Protein AF-A0A923BVM7-F1 (afdb_monomer_lite)

pLDDT: mean 71.45, std 6.93, range [50.56, 84.25]

Secondary structure (DSSP, 8-state):
--EEEEEB----EETTEE-SPPTTT-EEEEEHHHHHHHHHTTSB-S-EE-PPP-HHHHHHHHHHHHHH--GGGGSTTTHHHHHHHHHHHHHTT----HHHHHHHHHHHHHHHHT-

Radius of gyration: 17.37 Å; chains: 1; bounding box: 42×37×49 Å

Structure (mmCIF, N/CA/C/O backbone):
data_AF-A0A923BVM7-F1
#
_entry.id   AF-A0A923BVM7-F1
#
loop_
_atom_site.group_PDB
_atom_site.id
_atom_site.type_symbol
_atom_site.label_atom_id
_atom_site.label_alt_id
_atom_site.label_comp_id
_atom_site.label_asym_id
_atom_site.label_entity_id
_atom_site.label_seq_id
_atom_site.pdbx_PDB_ins_code
_atom_site.Cartn_x
_atom_site.Cartn_y
_atom_site.Cartn_z
_atom_site.occupancy
_atom_site.B_iso_or_equiv
_atom_site.auth_seq_id
_atom_site.auth_comp_id
_atom_site.auth_asym_id
_atom_site.auth_atom_id
_atom_site.pdbx_PDB_model_num
ATOM 1 N N . MET A 1 1 ? -11.459 -7.144 -9.072 1.00 57.09 1 MET A N 1
ATOM 2 C CA . MET A 1 1 ? -10.329 -7.877 -9.683 1.00 57.09 1 MET A CA 1
ATOM 3 C C . MET A 1 1 ? -9.347 -8.173 -8.570 1.00 57.09 1 MET A C 1
ATOM 5 O O . MET A 1 1 ? -9.280 -7.369 -7.648 1.00 57.09 1 MET A O 1
ATOM 9 N N . ALA A 1 2 ? -8.702 -9.338 -8.574 1.00 63.75 2 ALA A N 1
ATOM 10 C CA . ALA A 1 2 ? -7.739 -9.673 -7.530 1.00 63.75 2 ALA A CA 1
ATOM 11 C C . ALA A 1 2 ? -6.453 -8.869 -7.764 1.00 63.75 2 ALA A C 1
ATOM 13 O O . ALA A 1 2 ? -5.905 -8.898 -8.865 1.00 63.75 2 ALA A O 1
ATOM 14 N N . LYS A 1 3 ? -6.007 -8.132 -6.744 1.00 68.44 3 LYS A N 1
ATOM 15 C CA . LYS A 1 3 ? -4.709 -7.453 -6.744 1.00 68.44 3 LYS A CA 1
ATOM 16 C C . LYS A 1 3 ? -3.643 -8.461 -6.308 1.00 68.44 3 LYS A C 1
ATOM 18 O O . LYS A 1 3 ? -3.819 -9.140 -5.294 1.00 68.44 3 LYS A O 1
ATOM 23 N N . LEU A 1 4 ? -2.556 -8.567 -7.065 1.00 74.38 4 LEU A N 1
ATOM 24 C CA . LEU A 1 4 ? -1.451 -9.487 -6.786 1.00 74.38 4 LEU A CA 1
ATOM 25 C C . LEU A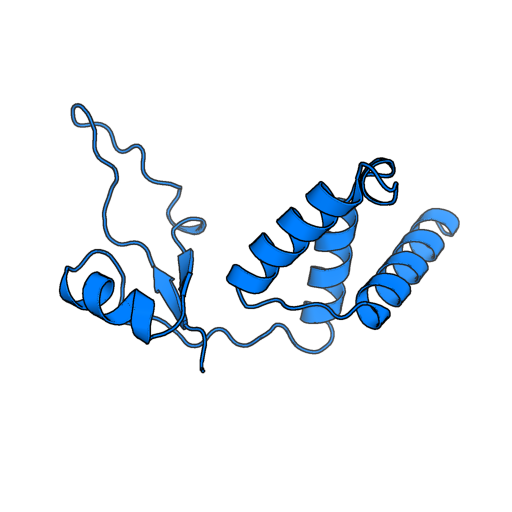 1 4 ? -0.193 -8.683 -6.441 1.00 74.38 4 LEU A C 1
ATOM 27 O O . LEU A 1 4 ? 0.067 -7.642 -7.042 1.00 74.38 4 LEU A O 1
ATOM 31 N N . LYS A 1 5 ? 0.586 -9.154 -5.462 1.00 78.31 5 LYS A N 1
ATOM 32 C CA . LYS A 1 5 ? 1.901 -8.609 -5.103 1.00 78.31 5 LYS A CA 1
ATOM 33 C C . LYS A 1 5 ? 2.9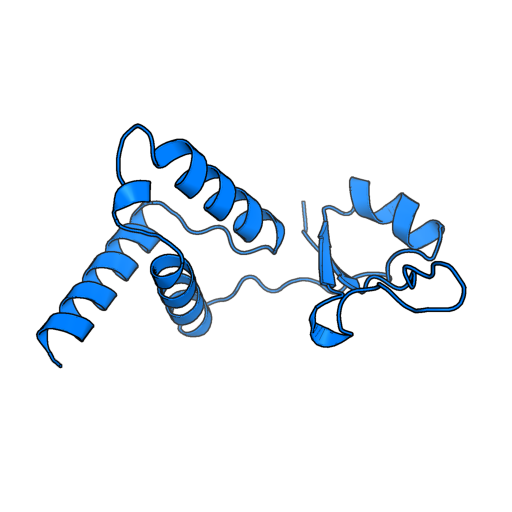48 -9.298 -5.950 1.00 78.31 5 LYS A C 1
ATOM 35 O O . LYS A 1 5 ? 3.215 -10.485 -5.780 1.00 78.31 5 LYS A O 1
ATOM 40 N N . HIS A 1 6 ? 3.549 -8.534 -6.841 1.00 75.06 6 HIS A N 1
ATOM 41 C CA . HIS A 1 6 ? 4.615 -8.968 -7.722 1.00 75.06 6 HIS A CA 1
ATOM 42 C C . HIS A 1 6 ? 5.956 -8.489 -7.183 1.00 75.06 6 HIS A C 1
ATOM 44 O O . HIS A 1 6 ? 6.094 -7.339 -6.763 1.00 75.06 6 HIS A O 1
ATOM 50 N N . LEU A 1 7 ? 6.954 -9.367 -7.222 1.00 76.50 7 LEU A N 1
ATOM 51 C CA . LEU A 1 7 ? 8.340 -8.970 -7.021 1.00 76.50 7 LEU A CA 1
ATOM 52 C C . LEU A 1 7 ? 8.843 -8.347 -8.326 1.00 76.50 7 LEU A C 1
ATOM 54 O O . LEU A 1 7 ? 8.692 -8.939 -9.394 1.00 76.50 7 LEU A O 1
ATOM 58 N N . VAL A 1 8 ? 9.444 -7.168 -8.246 1.00 76.06 8 VAL A N 1
ATOM 59 C CA . VAL A 1 8 ? 10.139 -6.522 -9.355 1.00 76.06 8 VAL A CA 1
ATOM 60 C C . VAL A 1 8 ? 11.462 -7.251 -9.559 1.00 76.06 8 VAL A C 1
ATOM 62 O O . VAL A 1 8 ? 12.367 -7.183 -8.727 1.00 76.06 8 VAL A O 1
ATOM 65 N N . LEU A 1 9 ? 11.556 -7.979 -10.669 1.00 72.12 9 LEU A N 1
ATOM 66 C CA . LEU A 1 9 ? 12.709 -8.802 -11.031 1.00 72.12 9 LEU A CA 1
ATOM 67 C C . LEU A 1 9 ? 13.763 -8.006 -11.804 1.00 72.12 9 LEU A C 1
ATOM 69 O O . LEU A 1 9 ? 14.946 -8.352 -11.777 1.00 72.12 9 LEU A O 1
ATOM 73 N N . SER A 1 10 ? 13.362 -6.919 -12.472 1.00 66.12 10 SER A N 1
ATOM 74 C CA . SER A 1 10 ? 14.307 -6.083 -13.209 1.00 66.12 10 SER A CA 1
ATOM 75 C C . SER A 1 10 ? 15.155 -5.248 -12.249 1.00 66.12 10 SER A C 1
ATOM 77 O O . SER A 1 10 ? 14.636 -4.401 -11.518 1.00 66.12 10 SER A O 1
ATOM 79 N N . LYS A 1 11 ? 16.474 -5.440 -12.291 1.00 65.81 11 LYS A N 1
ATOM 80 C CA . LYS A 1 11 ? 17.423 -4.542 -11.627 1.00 65.81 11 LYS A CA 1
ATOM 81 C C . LYS A 1 11 ? 17.500 -3.238 -12.414 1.00 65.81 11 LYS A C 1
ATOM 83 O O . LYS A 1 11 ? 17.725 -3.264 -13.624 1.00 65.81 11 LYS A O 1
ATOM 88 N N . LEU A 1 12 ? 17.322 -2.103 -11.743 1.00 65.31 12 LEU A N 1
ATOM 89 C CA . LEU A 1 12 ? 17.508 -0.798 -12.370 1.00 65.31 12 LEU A CA 1
ATOM 90 C C . LEU A 1 12 ? 19.013 -0.526 -12.442 1.00 65.31 12 LEU A C 1
ATOM 92 O O . LEU A 1 12 ? 19.577 0.127 -11.575 1.00 65.31 12 LEU A O 1
ATOM 96 N N . THR A 1 13 ? 19.695 -1.085 -13.437 1.00 68.12 13 THR A N 1
ATOM 97 C CA . THR A 1 13 ? 21.144 -0.905 -13.576 1.00 68.12 13 THR A CA 1
ATOM 98 C C . THR A 1 13 ? 21.471 0.284 -14.469 1.00 68.12 13 THR A C 1
ATOM 100 O O . THR A 1 13 ? 21.024 0.335 -15.614 1.00 68.12 13 THR A O 1
ATOM 103 N N . PHE A 1 14 ? 22.309 1.196 -13.981 1.00 56.72 14 PHE A N 1
ATOM 104 C CA . PHE A 1 14 ? 22.905 2.276 -14.769 1.00 56.72 14 PHE A CA 1
ATOM 105 C C . PHE A 1 14 ? 24.412 2.311 -14.494 1.00 56.72 14 PHE A C 1
ATOM 107 O O . PHE A 1 14 ? 24.836 2.173 -13.352 1.00 56.72 14 PHE A O 1
ATOM 114 N N . ASP A 1 15 ? 25.235 2.432 -15.537 1.00 76.00 15 ASP A N 1
ATOM 115 C CA . ASP A 1 15 ? 26.704 2.496 -15.411 1.00 76.00 15 ASP A CA 1
ATOM 116 C C . ASP A 1 15 ? 27.328 1.338 -14.588 1.00 76.00 15 ASP A C 1
ATOM 118 O O . ASP A 1 15 ? 28.254 1.508 -13.798 1.00 76.00 15 ASP A O 1
ATOM 122 N N . GLY A 1 16 ? 26.747 0.136 -14.705 1.00 75.75 16 GLY A N 1
ATOM 123 C CA . GLY A 1 16 ? 27.177 -1.061 -13.967 1.00 75.75 16 GLY A CA 1
ATOM 124 C C . GLY A 1 16 ? 26.822 -1.077 -12.473 1.00 75.75 16 GLY A C 1
ATOM 125 O O . GLY A 1 16 ? 27.130 -2.057 -11.795 1.00 75.75 16 GLY A O 1
ATOM 126 N N . LYS A 1 17 ? 26.158 -0.038 -11.957 1.00 68.50 17 LYS A N 1
ATOM 127 C CA . LYS A 1 17 ? 25.647 0.030 -10.582 1.00 68.50 17 LYS A CA 1
ATOM 128 C C . LYS A 1 17 ? 24.160 -0.303 -10.547 1.00 68.50 17 LYS A C 1
ATOM 130 O O . LYS A 1 17 ? 23.406 0.110 -11.426 1.00 68.50 17 LYS A O 1
ATOM 135 N N . ASP A 1 18 ? 23.750 -1.053 -9.529 1.00 71.56 18 ASP A N 1
ATOM 136 C CA . ASP A 1 18 ? 22.340 -1.322 -9.245 1.00 71.56 18 ASP A CA 1
ATOM 137 C C . ASP A 1 18 ? 21.752 -0.127 -8.484 1.00 71.56 18 ASP A C 1
ATOM 139 O O . ASP A 1 18 ? 22.209 0.213 -7.394 1.00 71.56 18 ASP A O 1
ATOM 143 N N . TYR A 1 19 ? 20.778 0.528 -9.102 1.00 65.00 19 TYR A N 1
ATOM 144 C CA . TYR A 1 19 ? 19.957 1.596 -8.534 1.00 65.00 19 TYR A CA 1
ATOM 145 C C . TYR A 1 19 ? 18.535 1.100 -8.236 1.00 65.00 19 TYR A C 1
ATOM 147 O O . TYR A 1 19 ? 17.633 1.905 -8.000 1.00 65.00 19 TYR A O 1
ATOM 155 N N . GLY A 1 20 ? 18.302 -0.214 -8.299 1.00 59.69 20 GLY A N 1
ATOM 156 C CA . GLY A 1 20 ? 17.037 -0.802 -7.893 1.00 59.69 20 GLY A CA 1
ATOM 157 C C . GLY A 1 20 ? 16.792 -0.626 -6.387 1.00 59.69 20 GLY A C 1
ATOM 158 O O . GLY A 1 20 ? 17.750 -0.523 -5.619 1.00 59.69 20 GLY A O 1
ATOM 159 N N . PRO A 1 21 ? 15.520 -0.606 -5.948 1.00 58.56 21 PRO A N 1
ATOM 160 C CA . PRO A 1 21 ? 15.174 -0.603 -4.523 1.00 58.56 21 PRO A CA 1
ATOM 161 C C . PRO A 1 21 ? 15.713 -1.863 -3.818 1.00 58.56 21 PRO A C 1
ATOM 163 O O . PRO A 1 21 ? 16.040 -2.849 -4.487 1.00 58.56 21 PRO A O 1
ATOM 166 N N . ALA A 1 22 ? 15.827 -1.852 -2.485 1.00 57.97 22 ALA A N 1
ATOM 167 C CA . ALA A 1 22 ? 16.294 -3.014 -1.714 1.00 57.97 22 ALA A CA 1
ATOM 168 C C . ALA A 1 22 ? 15.373 -4.241 -1.924 1.00 57.97 22 ALA A C 1
ATOM 170 O O . ALA A 1 22 ? 14.216 -4.084 -2.307 1.00 57.97 22 ALA A O 1
ATOM 171 N N . GLU A 1 23 ? 15.862 -5.479 -1.754 1.00 52.88 23 GLU A N 1
ATOM 172 C CA . GLU A 1 23 ? 15.092 -6.696 -2.112 1.00 52.88 23 GLU A CA 1
ATOM 173 C C . GLU A 1 23 ? 13.746 -6.834 -1.386 1.00 52.88 23 GLU A C 1
ATOM 175 O O . GLU A 1 23 ? 12.782 -7.333 -1.966 1.00 52.88 23 GLU A O 1
ATOM 180 N N . ASP A 1 24 ? 13.664 -6.336 -0.160 1.00 50.97 24 ASP A N 1
ATOM 181 C CA . ASP A 1 24 ? 12.468 -6.247 0.675 1.00 50.97 24 ASP A CA 1
ATOM 182 C C . ASP A 1 24 ? 11.492 -5.135 0.237 1.00 50.97 24 ASP A C 1
ATOM 184 O O . ASP A 1 24 ? 10.289 -5.225 0.493 1.00 50.97 24 ASP A O 1
ATOM 188 N N . GLU A 1 25 ? 11.972 -4.144 -0.518 1.00 59.72 25 GLU A N 1
ATOM 189 C CA . GLU A 1 25 ? 11.187 -3.040 -1.090 1.00 59.72 25 GLU A CA 1
ATOM 190 C C . GLU A 1 25 ? 10.759 -3.285 -2.550 1.00 59.72 25 GLU A C 1
ATOM 192 O O . GLU A 1 25 ? 9.954 -2.533 -3.102 1.00 59.72 25 GLU A O 1
ATOM 197 N N . LYS A 1 26 ? 11.239 -4.357 -3.198 1.00 67.62 26 LYS A N 1
ATOM 198 C CA . LYS A 1 26 ? 10.961 -4.690 -4.614 1.00 67.62 26 LYS A CA 1
ATOM 199 C C . LYS A 1 26 ? 9.557 -5.233 -4.856 1.00 67.62 26 LYS A C 1
ATOM 201 O O . LYS A 1 26 ? 9.369 -6.042 -5.756 1.00 67.62 26 LYS A O 1
ATOM 206 N N . THR A 1 27 ? 8.554 -4.859 -4.074 1.00 71.06 27 THR A N 1
ATOM 207 C CA . THR A 1 27 ? 7.215 -5.431 -4.242 1.00 71.06 27 THR A CA 1
ATOM 208 C C . THR A 1 27 ? 6.207 -4.380 -4.659 1.00 71.06 27 THR A C 1
ATOM 210 O O . THR A 1 27 ? 6.046 -3.352 -4.010 1.00 71.06 27 THR A O 1
ATOM 213 N N . ILE A 1 28 ? 5.534 -4.642 -5.777 1.00 71.44 28 ILE A N 1
ATOM 214 C CA . ILE A 1 28 ? 4.485 -3.789 -6.323 1.00 71.44 28 ILE A CA 1
ATOM 215 C C . ILE A 1 28 ? 3.197 -4.588 -6.405 1.00 71.44 28 ILE A C 1
ATOM 217 O O . ILE A 1 28 ? 3.205 -5.777 -6.717 1.00 71.44 28 ILE A O 1
ATOM 221 N N . VAL A 1 29 ? 2.083 -3.936 -6.115 1.00 75.56 29 VAL A N 1
ATOM 222 C CA . VAL A 1 29 ? 0.770 -4.559 -6.199 1.00 75.56 29 VAL A CA 1
ATOM 223 C C . VAL A 1 29 ? 0.045 -3.968 -7.391 1.00 75.56 29 VAL A C 1
ATOM 225 O O . VAL A 1 29 ? -0.098 -2.751 -7.508 1.00 75.56 29 VAL A O 1
ATOM 228 N N . LEU A 1 30 ? -0.355 -4.840 -8.308 1.00 74.12 30 LEU A N 1
ATOM 229 C CA . LEU A 1 30 ? -0.982 -4.466 -9.566 1.00 74.12 30 LEU A CA 1
ATOM 230 C C . LEU A 1 30 ? -2.175 -5.378 -9.837 1.00 74.12 30 LEU A C 1
ATOM 232 O O . LEU A 1 30 ? -2.245 -6.514 -9.365 1.00 74.12 30 LEU A O 1
ATOM 236 N N . ASP A 1 31 ? -3.118 -4.865 -10.620 1.00 77.25 31 ASP A N 1
ATOM 237 C CA . ASP A 1 31 ? -4.153 -5.699 -11.214 1.00 77.25 31 ASP A CA 1
ATOM 238 C C . ASP A 1 31 ? -3.543 -6.586 -12.303 1.00 77.25 31 ASP A C 1
ATOM 240 O O . ASP A 1 31 ? -2.683 -6.146 -13.072 1.00 77.25 31 ASP A O 1
ATOM 244 N N . GLU A 1 32 ? -4.066 -7.802 -12.442 1.00 76.94 32 GLU A N 1
ATOM 245 C CA . GLU A 1 32 ? -3.613 -8.799 -13.422 1.00 76.94 32 GLU A CA 1
ATOM 246 C C . GLU A 1 32 ? -3.553 -8.251 -14.861 1.00 76.94 32 GLU A C 1
ATOM 248 O O . GLU A 1 32 ? -2.624 -8.542 -15.609 1.00 76.94 32 GLU A O 1
ATOM 253 N N . LYS A 1 33 ? -4.487 -7.366 -15.236 1.00 80.75 33 LYS A N 1
ATOM 254 C CA . LYS A 1 33 ? -4.507 -6.718 -16.559 1.00 80.75 33 LYS A CA 1
ATOM 255 C C . LYS A 1 33 ? -3.292 -5.828 -16.833 1.00 80.75 33 LYS A C 1
ATOM 257 O O . LYS A 1 33 ? -2.914 -5.668 -17.989 1.00 80.75 33 LYS A O 1
ATOM 262 N N . ILE A 1 34 ? -2.738 -5.206 -15.794 1.00 78.88 34 ILE A N 1
ATOM 263 C CA . ILE A 1 34 ? -1.563 -4.331 -15.886 1.00 78.88 34 ILE A CA 1
ATOM 264 C C . ILE A 1 34 ? -0.292 -5.163 -15.690 1.00 78.88 34 ILE A C 1
ATOM 266 O O . ILE A 1 34 ? 0.707 -4.930 -16.367 1.00 78.88 34 ILE A O 1
ATOM 270 N N . ALA A 1 35 ? -0.339 -6.146 -14.787 1.00 79.94 35 ALA A N 1
ATOM 271 C CA . ALA A 1 35 ? 0.797 -6.995 -14.464 1.00 79.94 35 ALA A CA 1
ATOM 272 C C . ALA A 1 35 ? 1.146 -7.990 -15.579 1.00 79.94 35 ALA A C 1
ATOM 274 O O . ALA A 1 35 ? 2.328 -8.185 -15.833 1.00 79.94 35 ALA A O 1
ATOM 275 N N . GLY A 1 36 ? 0.159 -8.574 -16.269 1.00 81.69 36 GLY A N 1
ATOM 276 C CA . GLY A 1 36 ? 0.358 -9.646 -17.257 1.00 81.69 36 GLY A CA 1
ATOM 277 C C . GLY A 1 36 ? 1.469 -9.364 -18.279 1.00 81.69 36 GLY A C 1
ATOM 278 O O . GLY A 1 36 ? 2.444 -10.111 -18.313 1.00 81.69 36 GLY A O 1
ATOM 279 N N . PRO A 1 37 ? 1.425 -8.238 -19.021 1.00 84.25 37 PRO A N 1
ATOM 280 C CA . PRO A 1 37 ? 2.482 -7.894 -19.976 1.00 84.25 37 PRO A CA 1
ATOM 281 C C . PRO A 1 37 ? 3.874 -7.712 -19.346 1.00 84.25 37 PRO A C 1
ATOM 283 O O . PRO A 1 37 ? 4.886 -7.919 -20.009 1.00 84.25 37 PRO A O 1
ATOM 286 N N . LEU A 1 38 ? 3.945 -7.298 -18.077 1.00 80.12 38 LEU A N 1
ATOM 287 C CA . LEU A 1 38 ? 5.204 -7.103 -17.350 1.00 80.12 38 LEU A CA 1
ATOM 288 C C . LEU A 1 38 ? 5.751 -8.420 -16.781 1.00 80.12 38 LEU A C 1
ATOM 290 O O . LEU A 1 38 ? 6.969 -8.577 -16.681 1.00 80.12 38 LEU A O 1
ATOM 294 N N . VAL A 1 39 ? 4.869 -9.360 -16.434 1.00 82.56 39 VAL A N 1
ATOM 295 C CA . VAL A 1 39 ? 5.231 -10.739 -16.082 1.00 82.56 39 VAL A CA 1
ATOM 296 C C . VAL A 1 39 ? 5.782 -11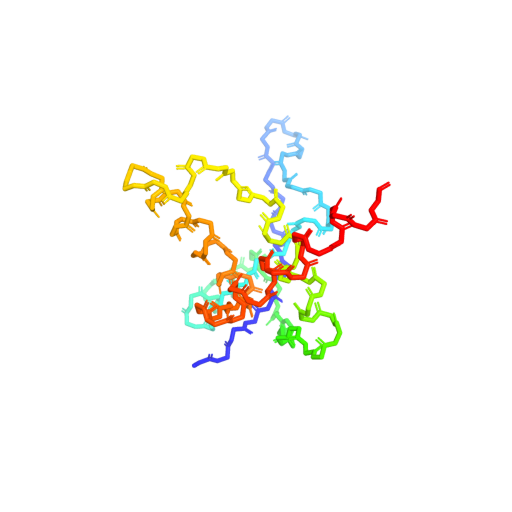.456 -17.312 1.00 82.56 39 VAL A C 1
ATOM 298 O O . VAL A 1 39 ? 6.887 -11.990 -17.254 1.00 82.56 39 VAL A O 1
ATOM 301 N N . ASP A 1 40 ? 5.090 -11.367 -18.452 1.00 81.81 40 ASP A N 1
ATOM 302 C CA . ASP A 1 40 ? 5.535 -11.961 -19.722 1.00 81.81 40 ASP A CA 1
ATOM 303 C C . ASP A 1 40 ? 6.895 -11.407 -20.181 1.00 81.81 40 ASP A C 1
ATOM 305 O O . ASP A 1 40 ? 7.718 -12.124 -20.750 1.00 81.81 40 ASP A O 1
ATOM 309 N N . ALA A 1 41 ? 7.159 -10.127 -19.902 1.00 80.12 41 ALA A N 1
ATOM 310 C CA . ALA A 1 41 ? 8.434 -9.472 -20.192 1.00 80.12 41 ALA A CA 1
ATOM 311 C C . ALA A 1 41 ? 9.557 -9.807 -19.187 1.00 80.12 41 ALA A C 1
ATOM 313 O O . ALA A 1 41 ? 10.675 -9.310 -19.340 1.00 80.12 41 ALA A O 1
ATOM 314 N N . GLY A 1 42 ? 9.283 -10.602 -18.146 1.00 73.19 42 GLY A N 1
ATOM 315 C CA . GLY A 1 42 ? 10.249 -10.951 -17.098 1.00 73.19 42 GLY A CA 1
ATOM 316 C C . GLY A 1 42 ? 10.616 -9.790 -16.165 1.00 73.19 42 GLY A C 1
ATOM 317 O O . GLY A 1 42 ? 11.619 -9.858 -15.455 1.00 73.19 42 GLY A O 1
ATOM 318 N N . VAL A 1 43 ? 9.829 -8.709 -16.168 1.00 79.69 43 VAL A N 1
ATOM 319 C CA . VAL A 1 43 ? 10.022 -7.535 -15.301 1.00 79.69 43 VAL A CA 1
ATOM 320 C C . VAL A 1 43 ? 9.441 -7.790 -13.910 1.00 79.69 43 VAL A C 1
ATOM 322 O O . VAL A 1 43 ? 10.001 -7.326 -12.916 1.00 79.69 43 VAL A O 1
ATOM 325 N N . LEU A 1 44 ? 8.340 -8.540 -13.837 1.00 78.38 44 LEU A N 1
ATOM 326 C CA . LEU A 1 44 ? 7.631 -8.905 -12.611 1.00 78.38 44 LEU A CA 1
ATOM 327 C C . LEU A 1 44 ? 7.593 -10.428 -12.429 1.00 78.38 44 LEU A C 1
ATOM 329 O O . LEU A 1 44 ? 7.573 -11.171 -13.406 1.00 78.38 44 LEU A O 1
ATOM 333 N N . SER A 1 45 ? 7.548 -10.901 -11.181 1.00 80.25 45 SER A N 1
ATOM 334 C CA . SER A 1 45 ? 7.236 -12.305 -10.882 1.00 80.25 45 SER A CA 1
ATOM 335 C C . SER A 1 45 ? 5.759 -12.621 -11.140 1.00 80.25 45 SER A C 1
ATOM 337 O O . SER A 1 45 ? 4.939 -11.708 -11.211 1.00 80.25 45 SER A O 1
ATOM 339 N N . GLU A 1 46 ? 5.394 -13.909 -11.194 1.00 75.94 46 GLU A N 1
ATOM 340 C CA . GLU A 1 46 ? 4.008 -14.387 -11.400 1.00 75.94 46 GLU A CA 1
ATOM 341 C C . GLU A 1 46 ? 2.988 -13.809 -10.395 1.00 75.94 46 GLU A C 1
ATOM 343 O O . GLU A 1 46 ? 1.789 -13.792 -10.658 1.00 75.94 46 GLU A O 1
ATOM 348 N N . GLY A 1 47 ? 3.472 -13.231 -9.292 1.00 69.44 47 GLY A N 1
ATOM 349 C CA . GLY A 1 47 ? 2.665 -12.551 -8.291 1.00 69.44 47 GLY A CA 1
ATOM 350 C C . GLY A 1 47 ? 2.099 -13.516 -7.257 1.00 69.44 47 GLY A C 1
ATOM 351 O O . GLY A 1 47 ? 1.727 -14.644 -7.555 1.00 69.44 47 GLY A O 1
ATOM 352 N N . ALA A 1 48 ? 2.038 -13.067 -6.009 1.00 70.12 48 ALA A N 1
ATOM 353 C CA . ALA A 1 48 ? 1.342 -13.762 -4.936 1.00 70.12 48 ALA A CA 1
ATOM 354 C C . ALA A 1 48 ? 0.074 -12.988 -4.576 1.00 70.12 48 ALA A C 1
ATOM 356 O O . ALA A 1 48 ? 0.061 -11.755 -4.610 1.00 70.12 48 ALA A O 1
ATOM 357 N N . VAL A 1 49 ? -0.994 -13.697 -4.206 1.00 64.38 49 VAL A N 1
ATOM 358 C CA . VAL A 1 49 ? -2.204 -13.045 -3.694 1.00 64.38 49 VAL A CA 1
ATOM 359 C C . VAL A 1 49 ? -1.832 -12.247 -2.454 1.00 64.38 49 VAL A C 1
ATOM 361 O O . VAL A 1 49 ? -1.290 -12.792 -1.492 1.00 64.38 49 VAL A O 1
ATOM 364 N N . VAL A 1 50 ? -2.117 -10.946 -2.483 1.00 62.75 50 VAL A N 1
ATOM 365 C CA . VAL A 1 50 ? -2.013 -10.117 -1.283 1.00 62.75 50 VAL A CA 1
ATOM 366 C C . VAL A 1 50 ? -3.247 -10.425 -0.471 1.00 62.75 50 VAL A C 1
ATOM 368 O O . VAL A 1 50 ? -4.348 -10.023 -0.848 1.00 62.75 50 VAL A O 1
ATOM 371 N N . ALA A 1 51 ? -3.083 -11.167 0.619 1.00 58.91 51 ALA A N 1
ATOM 372 C CA . ALA A 1 51 ? -4.104 -11.142 1.646 1.00 58.91 51 ALA A CA 1
ATOM 373 C C . ALA A 1 51 ? -4.187 -9.691 2.129 1.00 58.91 51 ALA A C 1
ATOM 375 O O . ALA A 1 51 ? -3.173 -9.109 2.523 1.00 58.91 51 ALA A O 1
ATOM 376 N N . ALA A 1 52 ? -5.368 -9.081 2.023 1.00 61.50 52 ALA A N 1
ATOM 377 C CA . ALA A 1 52 ? -5.594 -7.820 2.706 1.00 61.50 52 ALA A CA 1
ATOM 378 C C . ALA A 1 52 ? -5.282 -8.056 4.192 1.00 61.50 52 ALA A C 1
ATOM 380 O O . ALA A 1 52 ? -5.645 -9.114 4.706 1.00 61.50 52 ALA A O 1
ATOM 381 N N . PRO A 1 53 ? -4.600 -7.129 4.883 1.00 65.31 53 PRO A N 1
ATOM 382 C CA . PRO A 1 53 ? -4.407 -7.286 6.313 1.00 65.31 53 PRO A CA 1
ATOM 383 C C . PRO A 1 53 ? -5.790 -7.385 6.974 1.00 65.31 53 PRO A C 1
ATOM 385 O O . PRO A 1 53 ? -6.677 -6.566 6.696 1.00 65.31 53 PRO A O 1
ATOM 388 N N . GLU A 1 54 ? -5.976 -8.409 7.808 1.00 67.81 54 GLU A N 1
ATOM 389 C CA . GLU A 1 54 ? -7.213 -8.699 8.540 1.00 67.81 54 GLU A CA 1
ATOM 390 C C . GLU A 1 54 ? -6.972 -8.610 10.054 1.00 67.81 54 GLU A C 1
ATOM 392 O O . GLU A 1 54 ? -5.844 -8.724 10.536 1.00 67.81 54 GLU A O 1
ATOM 397 N N . GLY A 1 55 ? -8.039 -8.374 10.823 1.00 75.81 55 GLY A N 1
ATOM 398 C CA . GLY A 1 55 ? -7.984 -8.362 12.287 1.00 75.81 55 GLY A CA 1
ATOM 399 C C . GLY A 1 55 ? -6.952 -7.383 12.865 1.00 75.81 55 GLY A C 1
ATOM 400 O O . GLY A 1 55 ? -6.958 -6.192 12.556 1.00 75.81 55 GLY A O 1
ATOM 401 N N . GLU A 1 56 ? -6.078 -7.888 13.734 1.00 70.38 56 GLU A N 1
ATOM 402 C CA . GLU A 1 56 ? -5.085 -7.093 14.468 1.00 70.38 56 GLU A CA 1
ATOM 403 C C . GLU A 1 56 ? -4.000 -6.496 13.553 1.00 70.38 56 GLU A C 1
ATOM 405 O O . GLU A 1 56 ? -3.584 -5.353 13.752 1.00 70.38 56 GLU A O 1
ATOM 410 N N . GLU A 1 57 ? -3.619 -7.203 12.483 1.00 71.81 57 GLU A N 1
ATOM 411 C CA . GLU A 1 57 ? -2.669 -6.701 11.479 1.00 71.81 57 GLU A CA 1
ATOM 412 C C . GLU A 1 57 ? -3.240 -5.502 10.714 1.00 71.81 57 GLU A C 1
ATOM 414 O O . GLU A 1 57 ? -2.521 -4.542 10.421 1.00 71.81 57 GLU A O 1
ATOM 419 N N . ARG A 1 58 ? -4.553 -5.512 10.444 1.00 76.06 58 ARG A N 1
ATOM 420 C CA . ARG A 1 58 ? -5.250 -4.381 9.817 1.00 76.06 58 ARG A CA 1
ATOM 421 C C . ARG A 1 58 ? -5.232 -3.154 10.715 1.00 76.06 58 ARG A C 1
ATOM 423 O O . ARG A 1 58 ? -4.924 -2.059 10.251 1.00 76.06 58 ARG A O 1
ATOM 430 N N . SER A 1 59 ? -5.513 -3.341 12.001 1.00 72.44 59 SER A N 1
ATOM 431 C CA . SER A 1 59 ? -5.482 -2.270 13.000 1.00 72.44 59 SER A CA 1
ATOM 432 C C . SER A 1 59 ? -4.082 -1.669 13.148 1.00 72.44 59 SER A C 1
ATOM 434 O O . SER A 1 59 ? -3.937 -0.447 13.161 1.00 72.44 59 SER A O 1
ATOM 436 N N . ALA A 1 60 ? -3.038 -2.501 13.178 1.00 75.38 60 ALA A N 1
ATOM 437 C CA . ALA A 1 60 ? -1.655 -2.031 13.212 1.00 75.38 60 ALA A CA 1
ATOM 438 C C . ALA A 1 60 ? -1.285 -1.237 11.944 1.00 75.38 60 ALA A C 1
ATOM 440 O O . ALA A 1 60 ? -0.716 -0.147 12.042 1.00 75.38 60 ALA A O 1
ATOM 441 N N . ALA A 1 61 ? -1.675 -1.727 10.762 1.00 76.19 61 ALA A N 1
ATOM 442 C CA . ALA A 1 61 ? -1.456 -1.034 9.493 1.00 76.19 61 ALA A CA 1
ATOM 443 C C . ALA A 1 61 ? -2.204 0.311 9.414 1.00 76.19 61 ALA A C 1
ATOM 445 O O . ALA A 1 61 ? -1.660 1.289 8.898 1.00 76.19 61 ALA A O 1
ATOM 446 N N . LEU A 1 62 ? -3.423 0.392 9.964 1.00 75.81 62 LEU A N 1
ATOM 447 C CA . LEU A 1 62 ? -4.184 1.643 10.082 1.00 75.81 62 LEU A CA 1
ATOM 448 C C . LEU A 1 62 ? -3.449 2.670 10.950 1.00 75.81 62 LEU A C 1
ATOM 450 O O . LEU A 1 62 ? -3.360 3.839 10.574 1.00 75.81 62 LEU A O 1
ATOM 454 N N . VAL A 1 63 ? -2.913 2.242 12.094 1.00 72.62 63 VAL A N 1
ATOM 455 C CA . VAL A 1 63 ? -2.173 3.119 13.013 1.00 72.62 63 VAL A CA 1
ATOM 456 C C . VAL A 1 63 ? -0.870 3.608 12.378 1.00 72.62 63 VAL A C 1
ATOM 458 O O . VAL A 1 63 ? -0.569 4.799 12.452 1.00 72.62 63 VAL A O 1
ATOM 461 N N . GLU A 1 64 ? -0.116 2.733 11.708 1.00 77.56 64 GLU A N 1
ATOM 462 C CA . GLU A 1 64 ? 1.092 3.130 10.972 1.00 77.56 64 GLU A CA 1
ATOM 463 C C . GLU A 1 64 ? 0.772 4.099 9.833 1.00 77.56 64 GLU A C 1
ATOM 465 O O . GLU A 1 64 ? 1.430 5.131 9.696 1.00 77.56 64 GLU A O 1
ATOM 470 N N . PHE A 1 65 ? -0.300 3.853 9.073 1.00 76.12 65 PHE A N 1
ATOM 471 C CA . PHE A 1 65 ? -0.765 4.814 8.079 1.00 76.12 65 PHE A CA 1
ATOM 472 C C . PHE A 1 65 ? -1.091 6.168 8.716 1.00 76.12 65 PHE A C 1
ATOM 474 O O . PHE A 1 65 ? -0.656 7.207 8.210 1.00 76.12 65 PHE A O 1
ATOM 481 N N . PHE A 1 66 ? -1.800 6.172 9.844 1.00 70.88 66 PHE A N 1
ATOM 482 C CA . PHE A 1 66 ? -2.168 7.401 10.536 1.00 70.88 66 PHE A CA 1
ATOM 483 C C . PHE A 1 66 ? -0.942 8.211 10.978 1.00 70.88 66 PHE A C 1
ATOM 485 O O . PHE A 1 66 ? -0.933 9.430 10.823 1.00 70.88 66 PHE A O 1
ATOM 492 N N . LYS A 1 67 ? 0.136 7.554 11.427 1.00 74.06 67 LYS A N 1
ATOM 493 C CA . LYS A 1 67 ? 1.410 8.215 11.774 1.00 74.06 67 LYS A CA 1
ATOM 494 C C . LYS A 1 67 ? 2.075 8.913 10.586 1.00 74.06 67 LYS A C 1
ATOM 496 O O . LYS A 1 67 ? 2.808 9.880 10.781 1.00 74.06 67 LYS A O 1
ATOM 501 N N . THR A 1 68 ? 1.825 8.456 9.357 1.00 74.44 68 THR A N 1
ATOM 502 C CA . THR A 1 68 ? 2.332 9.140 8.156 1.00 74.44 68 THR A CA 1
ATOM 503 C C . THR A 1 68 ? 1.561 10.421 7.841 1.00 74.44 68 THR A C 1
ATOM 505 O O . THR A 1 68 ? 2.060 11.253 7.079 1.00 74.44 68 THR A O 1
ATOM 508 N N . LEU A 1 69 ? 0.349 10.600 8.380 1.00 75.25 69 LEU A N 1
ATOM 509 C CA . LEU A 1 69 ? -0.472 11.790 8.165 1.00 75.25 69 LEU A CA 1
ATOM 510 C C . LEU A 1 69 ? -0.006 12.923 9.085 1.00 75.25 69 LEU A C 1
ATOM 512 O O . LEU A 1 69 ? 0.101 12.773 10.298 1.00 75.25 69 LEU A O 1
ATOM 516 N N . ALA A 1 70 ? 0.259 14.089 8.502 1.00 74.69 70 ALA A N 1
ATOM 517 C CA . ALA A 1 70 ? 0.580 15.293 9.259 1.00 74.69 70 ALA A CA 1
ATOM 518 C C . ALA A 1 70 ? -0.699 16.075 9.586 1.00 74.69 70 ALA A C 1
ATOM 520 O O . ALA A 1 70 ? -1.670 16.014 8.837 1.00 74.69 70 ALA A O 1
ATOM 521 N N . MET A 1 71 ? -0.683 16.922 10.624 1.00 67.50 71 MET A N 1
ATOM 522 C CA . MET A 1 71 ? -1.832 17.798 10.931 1.00 67.50 71 MET A CA 1
ATOM 523 C C . MET A 1 71 ? -2.266 18.664 9.739 1.00 67.50 71 MET A C 1
ATOM 525 O O . MET A 1 71 ? -3.452 18.903 9.526 1.00 67.50 71 MET A O 1
ATOM 529 N N . GLY A 1 72 ? -1.306 19.075 8.904 1.00 66.56 72 GLY A N 1
ATOM 530 C CA . GLY A 1 72 ? -1.578 19.815 7.675 1.00 66.56 72 GLY A CA 1
ATOM 531 C C . GLY A 1 72 ? -2.371 19.031 6.625 1.00 66.56 72 GLY A C 1
ATOM 532 O O . GLY A 1 72 ? -2.997 19.674 5.789 1.00 66.56 72 GLY A O 1
ATOM 533 N N . ASP A 1 73 ? -2.380 17.694 6.675 1.00 69.56 73 ASP A N 1
ATOM 534 C CA . ASP A 1 73 ? -3.102 16.817 5.742 1.00 69.56 73 ASP A CA 1
ATOM 535 C C . ASP A 1 73 ? -4.626 16.810 6.007 1.00 69.56 73 ASP A C 1
ATOM 537 O O . ASP A 1 73 ? -5.399 16.499 5.106 1.00 69.56 73 ASP A O 1
ATOM 541 N N . PHE A 1 74 ? -5.073 17.247 7.194 1.00 68.62 74 PHE A N 1
ATOM 542 C CA . PHE A 1 74 ? -6.496 17.385 7.556 1.00 68.62 74 PHE A CA 1
ATOM 543 C C . PHE A 1 74 ? -7.104 18.746 7.168 1.00 68.62 74 PHE A C 1
ATOM 545 O O . PHE A 1 74 ? -8.265 19.027 7.464 1.00 68.62 74 PHE A O 1
ATOM 552 N N . THR A 1 75 ? -6.329 19.613 6.513 1.00 72.12 75 THR A N 1
ATOM 553 C CA . THR A 1 75 ? -6.805 20.906 5.997 1.00 72.12 75 THR A CA 1
ATOM 554 C C . THR A 1 75 ? -7.286 20.779 4.549 1.00 72.12 75 THR A C 1
ATOM 556 O O . THR A 1 75 ? -6.903 19.846 3.848 1.00 72.12 75 THR A O 1
ATOM 559 N N . ALA A 1 76 ? -8.056 21.749 4.039 1.00 65.44 76 ALA A N 1
ATOM 560 C CA . ALA A 1 76 ? -8.493 21.749 2.635 1.00 65.44 76 ALA A CA 1
ATOM 561 C C . ALA A 1 76 ? -7.316 21.697 1.631 1.00 65.44 76 ALA A C 1
ATOM 563 O O . ALA A 1 76 ? -7.414 21.047 0.596 1.00 65.44 76 ALA A O 1
ATOM 564 N N . ALA A 1 77 ? -6.178 22.319 1.963 1.00 69.06 77 ALA A N 1
ATOM 565 C CA . ALA A 1 77 ? -4.945 22.245 1.171 1.00 69.06 77 ALA A CA 1
ATOM 566 C C . ALA A 1 77 ? -4.176 20.920 1.369 1.00 69.06 77 ALA A C 1
ATOM 568 O O . ALA A 1 77 ? -3.379 20.515 0.523 1.00 69.06 77 ALA A O 1
ATOM 569 N N . GLY A 1 78 ? -4.404 20.249 2.497 1.00 67.31 78 GLY A N 1
ATOM 570 C CA . GLY A 1 78 ? -3.849 18.946 2.846 1.00 67.31 78 GLY A CA 1
ATOM 571 C C . GLY A 1 78 ? -4.599 17.753 2.275 1.00 67.31 78 GLY A C 1
ATOM 572 O O . GLY A 1 78 ? -3.993 16.698 2.100 1.00 67.31 78 GLY A O 1
ATOM 573 N N . GLY A 1 79 ? -5.877 17.931 1.929 1.00 72.06 79 GLY A N 1
ATOM 574 C CA . GLY A 1 79 ? -6.738 16.862 1.427 1.00 72.06 79 GLY A CA 1
ATOM 575 C C . GLY A 1 79 ? -6.145 16.137 0.219 1.00 72.06 79 GLY A C 1
ATOM 576 O O . GLY A 1 79 ? -6.159 14.913 0.181 1.00 72.06 79 GLY A O 1
ATOM 577 N N . LEU A 1 80 ? -5.502 16.866 -0.701 1.00 72.38 80 LEU A N 1
ATOM 578 C CA . LEU A 1 80 ? -4.807 16.269 -1.850 1.00 72.38 80 LEU A CA 1
ATOM 579 C C . LEU A 1 80 ? -3.628 15.373 -1.437 1.00 72.38 80 LEU A C 1
ATOM 581 O O . LEU A 1 80 ? -3.389 14.343 -2.063 1.00 72.38 80 LEU A O 1
ATOM 585 N N . ARG A 1 81 ? -2.891 15.732 -0.376 1.00 73.81 81 ARG A N 1
ATOM 586 C CA . ARG A 1 81 ? -1.795 14.906 0.158 1.00 73.81 81 ARG A CA 1
ATOM 587 C C . ARG A 1 81 ? -2.324 13.682 0.893 1.00 73.81 81 ARG A C 1
ATOM 589 O O . ARG A 1 81 ? -1.796 12.592 0.690 1.00 73.81 81 ARG A O 1
ATOM 596 N N . ALA A 1 82 ? -3.3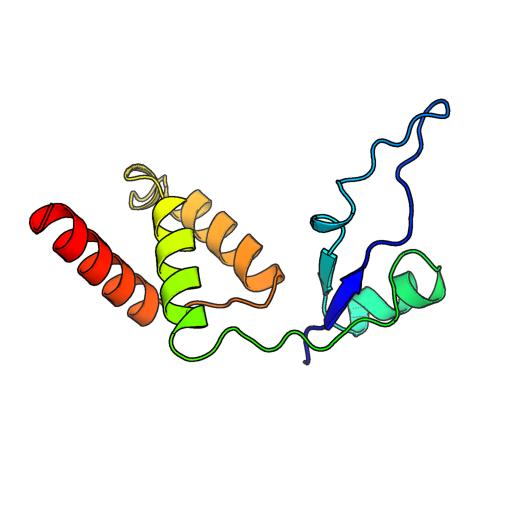72 13.841 1.700 1.00 74.88 82 ALA A N 1
ATOM 597 C CA . ALA A 1 82 ? -4.045 12.721 2.351 1.00 74.88 82 ALA A CA 1
ATOM 598 C C . ALA A 1 82 ? -4.595 11.727 1.315 1.00 74.88 82 ALA A C 1
ATOM 600 O O . ALA A 1 82 ? -4.398 10.520 1.444 1.00 74.88 82 ALA A O 1
ATOM 601 N N . GLU A 1 83 ? -5.220 12.232 0.251 1.00 75.81 83 GLU A N 1
ATOM 602 C CA . GLU A 1 83 ? -5.760 11.418 -0.834 1.00 75.81 83 GLU A CA 1
ATOM 603 C C . GLU A 1 83 ? -4.651 10.720 -1.632 1.00 75.81 83 GLU A C 1
ATOM 605 O O . GLU A 1 83 ? -4.759 9.528 -1.915 1.00 75.81 83 GLU A O 1
ATOM 610 N N . ALA A 1 84 ? -3.545 11.411 -1.928 1.00 72.94 84 ALA A N 1
ATOM 611 C CA . ALA A 1 84 ? -2.380 10.800 -2.567 1.00 72.94 84 ALA A CA 1
ATOM 612 C C . ALA A 1 84 ? -1.801 9.649 -1.726 1.00 72.94 84 ALA A C 1
ATOM 614 O O . ALA A 1 84 ? -1.500 8.585 -2.268 1.00 72.94 84 ALA A O 1
ATOM 615 N N . LYS A 1 85 ? -1.709 9.822 -0.401 1.00 76.19 85 LYS A N 1
ATOM 616 C CA . LYS A 1 85 ? -1.251 8.767 0.516 1.00 76.19 85 LYS A CA 1
ATOM 617 C C . LYS A 1 85 ? -2.239 7.598 0.588 1.00 76.19 85 LYS A C 1
ATOM 619 O O . LYS A 1 85 ? -1.815 6.449 0.516 1.00 76.19 85 LYS A O 1
ATOM 624 N N . ARG A 1 86 ? -3.551 7.868 0.637 1.00 75.12 86 ARG A N 1
ATOM 625 C CA . ARG A 1 86 ? -4.585 6.819 0.558 1.00 75.12 86 ARG A CA 1
ATOM 626 C C . ARG A 1 86 ? -4.488 6.027 -0.742 1.00 75.12 86 ARG A C 1
ATOM 628 O O . ARG A 1 86 ? -4.528 4.805 -0.700 1.00 75.12 86 ARG A O 1
ATOM 635 N N . ARG A 1 87 ? -4.304 6.694 -1.886 1.00 72.44 87 ARG A N 1
ATOM 636 C CA . ARG A 1 87 ? -4.128 6.019 -3.183 1.00 72.44 87 ARG A CA 1
ATOM 637 C C . ARG A 1 87 ? -2.855 5.178 -3.231 1.00 72.44 87 ARG A C 1
ATOM 639 O O . ARG A 1 87 ? -2.901 4.067 -3.747 1.00 72.44 87 ARG A O 1
ATOM 646 N N . ALA A 1 88 ? -1.744 5.674 -2.684 1.00 68.25 88 ALA A N 1
ATOM 647 C CA . ALA A 1 88 ? -0.489 4.924 -2.621 1.00 68.25 88 ALA A CA 1
ATOM 648 C C . ALA A 1 88 ? -0.634 3.626 -1.810 1.00 68.25 88 ALA A C 1
ATOM 650 O O . ALA A 1 88 ? -0.053 2.601 -2.155 1.00 68.25 88 ALA A O 1
ATOM 651 N N . ILE A 1 89 ? -1.455 3.652 -0.765 1.00 71.12 89 ILE A N 1
ATOM 652 C CA . ILE A 1 89 ? -1.649 2.510 0.125 1.00 71.12 89 ILE A CA 1
ATOM 653 C C . ILE A 1 89 ? -2.734 1.554 -0.399 1.00 71.12 89 ILE A C 1
ATOM 655 O O . ILE A 1 89 ? -2.575 0.333 -0.357 1.00 71.12 89 ILE A O 1
ATOM 659 N N . ALA A 1 90 ? -3.772 2.093 -1.041 1.00 71.19 90 ALA A N 1
ATOM 660 C CA . ALA A 1 90 ? -4.732 1.306 -1.810 1.00 71.19 90 ALA A CA 1
ATOM 661 C C . ALA A 1 90 ? -4.058 0.568 -2.978 1.00 71.19 90 ALA A C 1
ATOM 663 O O . ALA A 1 90 ? -4.497 -0.525 -3.355 1.00 71.19 90 ALA A O 1
ATOM 664 N N . ALA A 1 91 ? -2.980 1.135 -3.536 1.00 62.81 91 ALA A N 1
ATOM 665 C CA . ALA A 1 91 ? -2.172 0.466 -4.546 1.00 62.81 91 ALA A CA 1
ATOM 666 C C . ALA A 1 91 ? -1.546 -0.812 -3.982 1.00 62.81 91 ALA A C 1
ATOM 668 O O . ALA A 1 91 ? -1.684 -1.835 -4.631 1.00 62.81 91 ALA A O 1
ATOM 669 N N . ILE A 1 92 ? -1.005 -0.802 -2.755 1.00 65.19 92 ILE A N 1
ATOM 670 C CA . ILE A 1 92 ? -0.427 -1.987 -2.081 1.00 65.19 92 ILE A CA 1
ATOM 671 C C . ILE A 1 92 ? -1.465 -2.952 -1.476 1.00 65.19 92 ILE A C 1
ATOM 673 O O . ILE A 1 92 ? -1.110 -3.844 -0.710 1.00 65.19 92 ILE A O 1
ATOM 677 N N . GLY A 1 93 ? -2.745 -2.806 -1.833 1.00 65.81 93 GLY A N 1
ATOM 678 C CA . GLY A 1 93 ? -3.821 -3.703 -1.399 1.00 65.81 93 GLY A CA 1
ATOM 679 C C . GLY A 1 93 ? -4.408 -3.381 -0.023 1.00 65.81 93 GLY A C 1
ATOM 680 O O . GLY A 1 93 ? -5.235 -4.144 0.473 1.00 65.81 93 GLY A O 1
ATOM 681 N N . PHE A 1 94 ? -4.031 -2.253 0.583 1.00 74.62 94 PHE A N 1
ATOM 682 C CA . PHE A 1 94 ? -4.609 -1.794 1.838 1.00 74.62 94 PHE A CA 1
ATOM 683 C C . PHE A 1 94 ? -5.534 -0.603 1.578 1.00 74.62 94 PHE A C 1
ATOM 685 O O . PHE A 1 94 ? -5.100 0.503 1.280 1.00 74.62 94 PHE A O 1
ATOM 692 N N . GLU A 1 95 ? -6.840 -0.837 1.647 1.00 78.44 95 GLU A N 1
ATOM 693 C CA . GLU A 1 95 ? -7.852 0.171 1.321 1.00 78.44 95 GLU A CA 1
ATOM 694 C C . GLU A 1 95 ? -8.672 0.478 2.582 1.00 78.44 95 GLU A C 1
ATOM 696 O O . GLU A 1 95 ? -9.638 -0.232 2.879 1.00 78.44 95 GLU A O 1
ATOM 701 N N . PRO A 1 96 ? -8.221 1.450 3.400 1.00 73.81 96 PRO A N 1
ATOM 702 C CA . PRO A 1 96 ? -8.897 1.806 4.636 1.00 73.81 96 PRO A CA 1
ATOM 703 C C . PRO A 1 96 ? -10.116 2.693 4.362 1.00 73.81 96 PRO A C 1
ATOM 705 O O . PRO A 1 96 ? -10.051 3.639 3.571 1.00 73.81 96 PRO A O 1
ATOM 708 N N . THR A 1 97 ? -11.226 2.408 5.037 1.00 79.69 97 THR A N 1
ATOM 709 C CA . THR A 1 97 ? -12.445 3.223 4.960 1.00 79.69 97 THR A CA 1
ATOM 710 C C . THR A 1 97 ? -12.329 4.491 5.810 1.00 79.69 97 THR A C 1
ATOM 712 O O . THR A 1 97 ? -11.493 4.598 6.709 1.00 79.69 97 THR A O 1
ATOM 715 N N . ASP A 1 98 ? -13.193 5.479 5.556 1.00 76.12 98 ASP A N 1
ATOM 716 C CA . ASP A 1 98 ? -13.239 6.698 6.375 1.00 76.12 98 ASP A CA 1
ATOM 717 C C . ASP A 1 98 ? -13.592 6.418 7.845 1.00 76.12 98 ASP A C 1
ATOM 719 O O . ASP A 1 98 ? -13.134 7.144 8.729 1.00 76.12 98 ASP A O 1
ATOM 723 N N . GLU A 1 99 ? -14.385 5.378 8.116 1.00 77.38 99 GLU A N 1
ATOM 724 C CA . GLU A 1 99 ? -14.719 4.952 9.480 1.00 77.38 99 GLU A CA 1
ATOM 725 C C . GLU A 1 99 ? -13.502 4.344 10.181 1.00 77.38 99 GLU A C 1
ATOM 727 O O . GLU A 1 99 ? -13.146 4.788 11.271 1.00 77.38 99 GLU A O 1
ATOM 732 N N . GLU A 1 100 ? -12.783 3.441 9.512 1.00 76.88 100 GLU A N 1
ATOM 733 C CA . GLU A 1 100 ? -11.563 2.822 10.046 1.00 76.88 100 GLU A CA 1
ATOM 734 C C . GLU A 1 100 ? -10.483 3.855 10.383 1.00 76.88 100 GLU A C 1
ATOM 736 O O . GLU A 1 100 ? -9.787 3.742 11.392 1.00 76.88 100 GLU A O 1
ATOM 741 N N . LEU A 1 101 ? -10.365 4.908 9.572 1.00 74.69 101 LEU A N 1
ATOM 742 C CA . LEU A 1 101 ? -9.422 5.994 9.830 1.00 74.69 101 LEU A CA 1
ATOM 743 C C . LEU A 1 101 ? -9.831 6.867 11.013 1.00 74.69 101 LEU A C 1
ATOM 745 O O . LEU A 1 101 ? -8.958 7.353 11.732 1.00 74.69 101 LEU A O 1
ATOM 749 N N . ARG A 1 102 ? -11.134 7.069 11.239 1.00 76.19 102 ARG A N 1
ATOM 750 C CA . ARG A 1 102 ? -11.621 7.771 12.436 1.00 76.19 102 ARG A CA 1
ATOM 751 C C . ARG A 1 102 ? -11.377 6.954 13.695 1.00 76.19 102 ARG A C 1
ATOM 753 O O . ARG A 1 102 ? -10.990 7.533 14.708 1.00 76.19 102 ARG A O 1
ATOM 760 N N . ASP A 1 103 ? -11.585 5.647 13.638 1.00 78.00 103 ASP A N 1
ATOM 761 C CA . ASP A 1 103 ? -11.373 4.776 14.793 1.00 78.00 103 ASP A CA 1
ATOM 762 C C . ASP A 1 103 ? -9.881 4.628 15.112 1.00 78.00 103 ASP A C 1
ATOM 764 O O . ASP A 1 103 ? -9.490 4.761 16.272 1.00 78.00 103 ASP A O 1
ATOM 768 N N . ALA A 1 104 ? -9.021 4.517 14.095 1.00 76.69 104 ALA A N 1
ATOM 769 C CA . ALA A 1 104 ? -7.570 4.570 14.271 1.00 76.69 104 ALA A CA 1
ATOM 770 C C . ALA A 1 104 ? -7.093 5.918 14.844 1.00 76.69 104 ALA A C 1
ATOM 772 O O . ALA A 1 104 ? -6.220 5.946 15.712 1.00 76.69 104 ALA A O 1
ATOM 773 N N . ALA A 1 105 ? -7.694 7.037 14.415 1.00 73.56 105 ALA A N 1
ATOM 774 C CA . ALA A 1 105 ? -7.397 8.362 14.963 1.00 73.56 105 ALA A CA 1
ATOM 775 C C . ALA A 1 105 ? -7.740 8.461 16.457 1.00 73.56 105 ALA A C 1
ATOM 777 O O . ALA A 1 105 ? -6.958 9.012 17.234 1.00 73.56 105 ALA A O 1
ATOM 778 N N . LYS A 1 106 ? -8.898 7.921 16.863 1.00 78.06 106 LYS A N 1
ATOM 779 C CA . LYS A 1 106 ? -9.316 7.872 18.272 1.00 78.06 106 LYS A CA 1
ATOM 780 C C . LYS A 1 106 ? -8.374 7.001 19.095 1.00 78.06 106 LYS A C 1
ATOM 782 O O . LYS A 1 106 ? -7.879 7.472 20.112 1.00 78.06 106 LYS A O 1
ATOM 787 N N . ALA A 1 107 ? -8.064 5.795 18.620 1.00 76.62 107 ALA A N 1
ATOM 788 C CA . ALA A 1 107 ? -7.143 4.885 19.298 1.00 76.62 107 ALA A CA 1
ATOM 789 C C . ALA A 1 107 ? -5.747 5.510 19.475 1.00 76.62 107 ALA A C 1
ATOM 791 O O . ALA A 1 107 ? -5.136 5.397 20.536 1.00 76.62 107 ALA A O 1
ATOM 792 N N . PHE A 1 108 ? -5.255 6.234 18.464 1.00 72.25 108 PHE A N 1
ATOM 793 C CA . PHE A 1 108 ? -3.989 6.960 18.553 1.00 72.25 108 PHE A CA 1
ATOM 794 C C . PHE A 1 108 ? -4.038 8.115 19.567 1.00 72.25 108 PHE A C 1
ATOM 796 O O . PHE A 1 108 ? -3.093 8.302 20.334 1.00 72.25 108 PHE A O 1
ATOM 803 N N . ALA A 1 109 ? -5.136 8.876 19.601 1.00 74.19 109 ALA A N 1
ATOM 804 C CA . ALA A 1 109 ? -5.325 9.955 20.569 1.00 74.19 109 ALA A CA 1
ATOM 805 C C . ALA A 1 109 ? -5.424 9.432 22.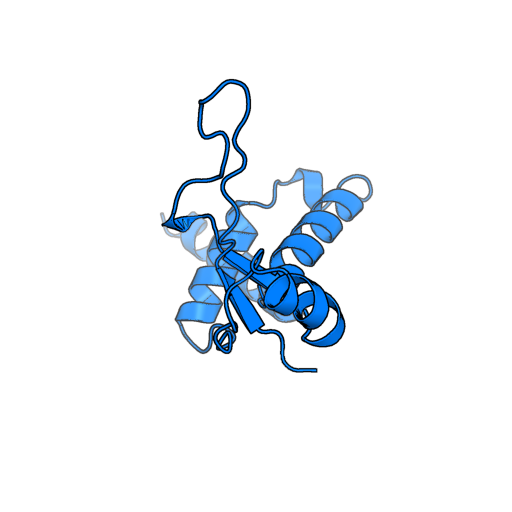014 1.00 74.19 109 ALA A C 1
ATOM 807 O O . ALA A 1 109 ? -4.812 10.006 22.913 1.00 74.19 109 ALA A O 1
ATOM 808 N N . GLU A 1 110 ? -6.135 8.324 22.238 1.00 74.06 110 GLU A N 1
ATOM 809 C CA . GLU A 1 110 ? -6.234 7.656 23.545 1.00 74.06 110 GLU A CA 1
ATOM 810 C C . GLU A 1 110 ? -4.882 7.096 24.006 1.00 74.06 110 GLU A C 1
ATOM 812 O O . GLU A 1 110 ? -4.520 7.239 25.177 1.00 74.06 110 GLU A O 1
ATOM 817 N N . ALA A 1 111 ? -4.096 6.531 23.084 1.00 71.31 111 ALA A N 1
ATOM 818 C CA . ALA A 1 111 ? -2.745 6.053 23.364 1.00 71.31 111 ALA A CA 1
ATOM 819 C C . ALA A 1 111 ? -1.775 7.195 23.721 1.00 71.31 111 ALA A C 1
ATOM 821 O O . ALA A 1 111 ? -0.952 7.024 24.615 1.00 71.31 111 ALA A O 1
ATOM 822 N N . GLN A 1 112 ? -1.883 8.368 23.078 1.00 65.69 112 GLN A N 1
ATOM 823 C CA . GLN A 1 112 ? -1.100 9.554 23.462 1.00 65.69 112 GLN A CA 1
ATOM 824 C C . GLN A 1 112 ? -1.545 10.170 24.791 1.00 65.69 112 GLN A C 1
ATOM 826 O O . GLN A 1 112 ? -0.711 10.704 25.510 1.00 65.69 112 GLN A O 1
ATOM 831 N N . ALA A 1 113 ? -2.838 10.126 25.115 1.00 62.66 113 ALA A N 1
ATOM 832 C CA . ALA A 1 113 ? -3.360 10.674 26.368 1.00 62.66 113 ALA A CA 1
ATOM 833 C C . ALA A 1 113 ? -3.043 9.794 27.592 1.00 62.66 113 ALA A C 1
ATOM 835 O O . ALA A 1 113 ? -3.116 10.270 28.723 1.00 62.66 113 ALA A O 1
ATOM 836 N N . SER A 1 114 ? -2.717 8.519 27.361 1.00 57.25 114 SER A N 1
ATOM 837 C CA . SER A 1 114 ? -2.391 7.528 28.395 1.00 57.25 114 SER A CA 1
ATOM 838 C C . SER A 1 114 ? -0.879 7.342 28.615 1.00 57.25 114 SER A C 1
ATOM 840 O O . SER A 1 114 ? -0.496 6.509 29.438 1.00 57.25 114 SER A O 1
ATOM 842 N N . ALA A 1 115 ? -0.037 8.077 27.876 1.00 50.56 115 ALA A N 1
ATOM 843 C CA . 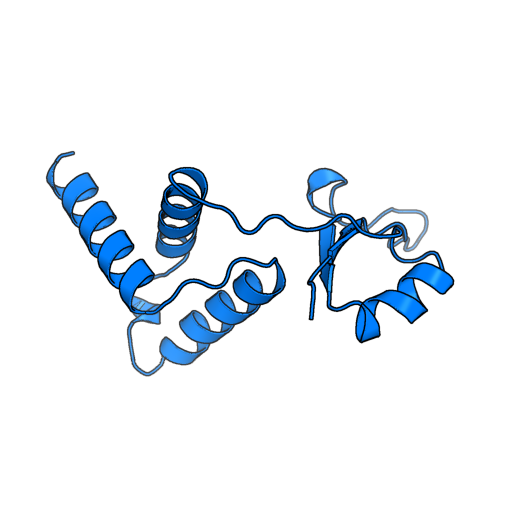ALA A 1 115 ? 1.427 8.078 27.968 1.00 50.56 115 ALA A CA 1
ATOM 844 C C . ALA A 1 115 ? 1.936 9.315 28.724 1.00 50.56 115 ALA A C 1
ATOM 846 O O . ALA A 1 115 ? 2.940 9.170 29.458 1.00 50.56 115 ALA A O 1
#

Sequence (115 aa):
MAKLKHLVLSKLTFDGKDYGPAEDEKTIVLDEKIAGPLVDAGVLSEGAVVAAPEGEERSAALVEFFKTLAMGDFTAAGGLRAEAKRRAIAAIGFEPTDEELRDAAKAFAEAQASA

Foldseek 3Di:
DFKFKWFQQDFPDDPNDGPDDDRVPRIWIDDCVVCVVCCVVVRIPPTHGDDADDDPRLLVVLLVLLVVDDPCLPDPVNVVVNVVSQVVVVRVVHHDDPVSNVVSVVVVVVVVVVD